Protein AF-A0A058ZUN9-F1 (afdb_monomer)

Nearest PDB structures (foldseek):
  2z6k-assembly1_A  TM=7.959E-01  e=4.548E-05  Homo sapiens
  4gop-assembly2_Y  TM=7.959E-01  e=2.031E-04  Mycosarcoma maydis
  8tc8-assembly2_B  TM=6.205E-01  e=2.646E-01  Homo sapiens
  8tc7-assembly2_C  TM=5.583E-01  e=2.194E-01  Homo sapiens
  8tc8-assembly2_C  TM=5.273E-01  e=2.997E-01  Homo sapiens

Foldseek 3Di:
DQAEPAPPAAQAAPLVQQPWDWDDQVDTWTAFLRHTYWHHDYDFDFPDWDDDPQFWIWTFGHLPNDTAIEIETPNLVPDPVNVVPQQDQTFHDDPNGTHTDHNDDDDDDPPCPSVVSVVSNVCCCVPPRVDDDD

Solvent-accessible surface area (backbone atoms only — not comparable to full-atom values): 7829 Å² total; per-residue (Å²): 132,88,60,65,44,62,89,42,71,42,59,45,51,45,41,61,60,68,65,41,50,62,51,64,82,92,69,59,49,36,25,49,94,79,33,39,46,38,27,51,41,76,76,61,47,77,78,43,79,47,79,44,88,86,43,31,40,41,33,35,31,33,62,90,65,33,79,36,45,36,36,37,62,72,31,48,93,76,35,78,81,29,71,82,46,79,68,54,35,24,58,43,63,58,96,87,40,64,30,39,37,40,58,75,88,79,89,80,80,60,89,59,52,59,64,53,49,51,51,50,24,54,50,42,40,62,69,63,57,64,51,79,88,128

Radius of gyration: 15.19 Å; Cα contacts (8 Å, |Δi|>4): 228; chains: 1; bounding box: 31×36×50 Å

Secondary structure (DSSP, 8-state):
---B-TTSEEE--HHHHHT-EE--TTS--EEETTEEE-EEE---EEEEEEEETTTEEEEEEE-SS-EEEEEEETTTTT-TTTTTS---SEEEEETTEEEEEES-------TTHHHHHHHHHHHHIIIIISPPP-

InterPro domains:
  IPR012340 Nucleic acid-binding, OB-fold [G3DSA:2.40.50.140] (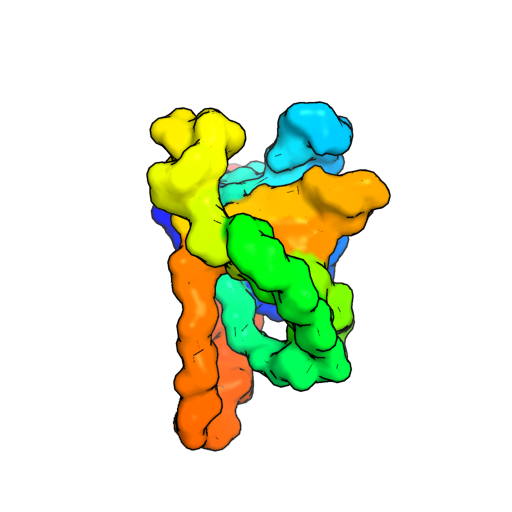4-88)
  IPR012340 Nucleic acid-binding, OB-fold [G3DSA:2.40.50.140] (89-133)
  IPR012340 Nucleic acid-binding, OB-fold [SSF50249] (22-123)
  IPR040260 Replication factor A protein-like [PTHR13989] (4-129)

Structure (mmCIF, N/CA/C/O backbone):
data_AF-A0A058ZUN9-F1
#
_entry.id   AF-A0A058ZUN9-F1
#
loop_
_atom_site.group_PDB
_atom_site.id
_atom_site.type_symbol
_atom_site.label_atom_id
_atom_site.label_alt_id
_atom_site.label_comp_id
_atom_site.label_asym_id
_atom_site.label_entity_id
_atom_site.label_seq_id
_atom_site.pdbx_PDB_ins_code
_atom_site.Cartn_x
_atom_site.Cartn_y
_atom_site.Cartn_z
_atom_site.occupancy
_atom_site.B_iso_or_equiv
_atom_site.auth_seq_id
_atom_site.auth_comp_id
_atom_site.auth_asym_id
_atom_site.auth_atom_id
_atom_site.pdbx_PDB_model_num
ATOM 1 N N . MET A 1 1 ? -4.981 14.206 24.056 1.00 42.75 1 MET A N 1
ATOM 2 C CA . MET A 1 1 ? -4.137 14.540 22.887 1.00 42.75 1 MET A CA 1
ATOM 3 C C . MET A 1 1 ? -4.471 13.554 21.788 1.00 42.75 1 MET A C 1
ATOM 5 O O . MET A 1 1 ? -4.225 12.367 21.978 1.00 42.75 1 MET A O 1
ATOM 9 N N . ASP A 1 2 ? -5.058 14.016 20.686 1.00 55.34 2 ASP A N 1
ATOM 10 C CA . ASP A 1 2 ? -5.325 13.160 19.530 1.00 55.34 2 ASP A CA 1
ATOM 11 C C . ASP A 1 2 ? -3.999 12.662 18.953 1.00 55.34 2 ASP A C 1
ATOM 13 O O . ASP A 1 2 ? -3.166 13.443 18.489 1.00 55.34 2 ASP A O 1
ATOM 17 N N . LYS A 1 3 ? -3.761 11.349 19.031 1.00 63.09 3 LYS A N 1
ATOM 18 C CA . LYS A 1 3 ? -2.602 10.738 18.381 1.00 63.09 3 LYS A CA 1
ATOM 19 C C . LYS A 1 3 ? -2.856 10.709 16.878 1.00 63.09 3 LYS A C 1
ATOM 21 O O . LYS A 1 3 ? -3.706 9.963 16.400 1.00 63.09 3 LYS A O 1
ATOM 26 N N . SER A 1 4 ? -2.086 11.508 16.149 1.00 75.12 4 SER A N 1
ATOM 27 C CA . SER A 1 4 ? -2.019 11.467 14.692 1.00 75.12 4 SER A CA 1
ATOM 28 C C . SER A 1 4 ? -0.759 10.729 14.253 1.00 75.12 4 SER A C 1
ATOM 30 O O . SER A 1 4 ? 0.333 11.022 14.740 1.00 75.12 4 SER A O 1
ATOM 32 N N . LEU A 1 5 ? -0.899 9.797 13.309 1.00 79.81 5 LEU A N 1
ATOM 33 C CA . LEU A 1 5 ? 0.226 9.198 12.584 1.00 79.81 5 LEU A CA 1
ATOM 34 C C . LEU A 1 5 ? 0.309 9.748 11.153 1.00 79.81 5 LEU A C 1
ATOM 36 O O . LEU A 1 5 ? 0.878 9.113 10.272 1.00 79.81 5 LEU A O 1
ATOM 40 N N . SER A 1 6 ? -0.224 10.950 10.916 1.00 74.06 6 SER A N 1
ATOM 41 C CA . SER A 1 6 ? -0.360 11.553 9.584 1.00 74.06 6 SER A CA 1
ATOM 42 C C . SER A 1 6 ? 0.954 11.904 8.869 1.00 74.06 6 SER A C 1
ATOM 44 O O . SER A 1 6 ? 0.940 12.399 7.747 1.00 74.06 6 SER A O 1
ATOM 46 N N . LEU A 1 7 ? 2.098 11.722 9.528 1.00 76.88 7 LEU A N 1
ATOM 47 C CA . LEU A 1 7 ? 3.427 11.954 8.953 1.00 76.88 7 LEU A CA 1
ATOM 48 C C . LEU A 1 7 ? 4.246 10.661 8.831 1.00 76.88 7 LEU A C 1
ATOM 50 O O . LEU A 1 7 ? 5.404 10.707 8.424 1.00 76.88 7 LEU A O 1
ATOM 54 N N . VAL A 1 8 ? 3.665 9.513 9.194 1.00 85.88 8 VAL A N 1
ATOM 55 C CA . VAL A 1 8 ? 4.346 8.216 9.215 1.00 85.88 8 VAL A CA 1
ATOM 56 C C . VAL A 1 8 ? 3.681 7.278 8.217 1.00 85.88 8 VAL A C 1
ATOM 58 O O . VAL A 1 8 ? 2.460 7.163 8.176 1.00 85.88 8 VAL A O 1
ATOM 61 N N 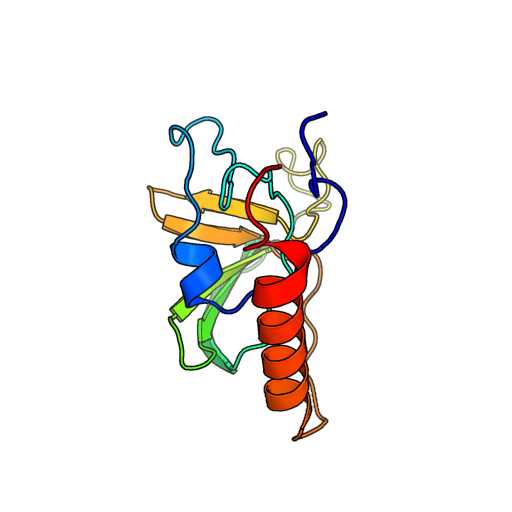. TYR A 1 9 ? 4.498 6.563 7.445 1.00 87.75 9 TYR A N 1
ATOM 62 C CA . TYR A 1 9 ? 4.031 5.462 6.609 1.00 87.75 9 TYR A CA 1
ATOM 63 C C . TYR A 1 9 ? 3.686 4.272 7.501 1.00 87.75 9 TYR A C 1
ATOM 65 O O . TYR A 1 9 ? 4.573 3.596 8.026 1.00 87.75 9 TYR A O 1
ATOM 73 N N . VAL A 1 10 ? 2.394 4.042 7.725 1.00 92.81 10 VAL A N 1
ATOM 74 C CA . VAL A 1 10 ? 1.936 2.927 8.558 1.00 92.81 10 VAL A CA 1
ATOM 75 C C . VAL A 1 10 ? 1.896 1.642 7.740 1.00 92.81 10 VAL A C 1
ATOM 77 O O . VAL A 1 10 ? 1.339 1.615 6.645 1.00 92.81 10 VAL A O 1
ATOM 80 N N . LYS A 1 11 ? 2.493 0.569 8.261 1.00 95.38 11 LYS A N 1
ATOM 81 C CA . LYS A 1 11 ? 2.437 -0.745 7.615 1.00 95.38 11 LYS A CA 1
ATOM 82 C C . LYS A 1 11 ? 1.078 -1.379 7.899 1.00 95.38 11 LYS A C 1
ATOM 84 O O . LYS A 1 11 ? 0.691 -1.500 9.066 1.00 95.38 11 LYS A O 1
ATOM 89 N N . LEU A 1 12 ? 0.353 -1.754 6.852 1.00 94.94 12 LEU A N 1
ATOM 90 C CA . LEU A 1 12 ? -0.978 -2.354 6.950 1.00 94.94 12 LEU A CA 1
ATOM 91 C C . LEU A 1 12 ? -1.091 -3.556 6.023 1.00 94.94 12 LEU A C 1
ATOM 93 O O . LEU A 1 12 ? -0.503 -3.561 4.950 1.00 94.94 12 LEU A O 1
ATOM 97 N N . LEU A 1 13 ? -1.917 -4.521 6.423 1.00 96.69 13 LEU A N 1
ATOM 98 C CA . LEU A 1 13 ? -2.458 -5.519 5.502 1.00 96.69 13 LEU A CA 1
ATOM 99 C C . LEU A 1 13 ? -3.588 -4.899 4.668 1.00 96.69 13 LEU A C 1
ATOM 101 O O . LEU A 1 13 ? -4.269 -3.968 5.123 1.00 96.69 13 LEU A O 1
ATOM 105 N N . ALA A 1 14 ? -3.830 -5.434 3.477 1.00 96.81 14 ALA A N 1
ATOM 106 C CA . ALA A 1 14 ? -4.804 -4.930 2.516 1.00 96.81 14 ALA A CA 1
ATOM 107 C C . ALA A 1 14 ? -6.220 -4.844 3.104 1.00 96.81 14 ALA A C 1
ATOM 109 O O . ALA A 1 14 ? -6.874 -3.804 3.001 1.00 96.81 14 ALA A O 1
ATOM 110 N N . PHE A 1 15 ? -6.673 -5.882 3.812 1.00 96.06 15 PHE A N 1
ATOM 111 C CA . PHE A 1 15 ? -7.962 -5.866 4.508 1.00 96.06 15 PHE A CA 1
ATOM 112 C C . PHE A 1 15 ? -8.064 -4.704 5.505 1.00 96.06 15 PHE A C 1
ATOM 114 O O . PHE A 1 15 ? -9.080 -4.011 5.577 1.00 96.06 15 PHE A O 1
ATOM 121 N N . ASN A 1 16 ? -6.997 -4.453 6.271 1.00 94.56 16 ASN A N 1
ATOM 122 C CA . ASN A 1 16 ? -6.986 -3.381 7.262 1.00 94.56 16 ASN A CA 1
ATOM 123 C C . ASN A 1 16 ? -7.022 -1.992 6.630 1.00 94.56 16 ASN A C 1
ATOM 125 O O . ASN A 1 16 ? -7.618 -1.096 7.219 1.00 94.56 16 ASN A O 1
ATOM 129 N N . LEU A 1 17 ? -6.405 -1.821 5.462 1.00 94.94 17 LEU A N 1
ATOM 130 C CA . LEU A 1 17 ? -6.484 -0.588 4.690 1.00 94.94 17 LEU A CA 1
ATOM 131 C C . LEU A 1 17 ? -7.914 -0.324 4.194 1.00 94.94 17 LEU A C 1
ATOM 133 O O . LEU A 1 17 ? -8.404 0.796 4.309 1.00 94.94 17 LEU A O 1
ATOM 137 N N . LEU A 1 18 ? -8.594 -1.344 3.667 1.00 94.56 18 LEU A N 1
ATOM 138 C CA . LEU A 1 18 ? -9.968 -1.199 3.168 1.00 94.56 18 LEU A CA 1
ATOM 139 C C . LEU A 1 18 ? -10.998 -1.023 4.288 1.00 94.56 18 LEU A C 1
ATOM 141 O O . LEU A 1 18 ? -12.052 -0.436 4.068 1.00 94.56 18 LEU A O 1
ATOM 145 N N . SER A 1 19 ? -10.679 -1.493 5.493 1.00 93.25 19 SER A N 1
ATOM 146 C CA . SER A 1 19 ? -11.541 -1.376 6.674 1.00 93.25 19 SER A CA 1
ATOM 147 C C . SER A 1 19 ? -11.394 -0.041 7.415 1.00 93.25 19 SER A C 1
ATOM 149 O O . SER A 1 19 ? -11.968 0.126 8.491 1.00 93.25 19 SER A O 1
ATOM 151 N N . LEU A 1 20 ? -10.595 0.904 6.903 1.00 92.19 20 LEU A N 1
ATOM 152 C CA . LEU A 1 20 ? -10.432 2.209 7.539 1.00 92.19 20 LEU A CA 1
ATOM 153 C C . LEU A 1 20 ? -11.743 3.000 7.495 1.00 92.19 20 LEU A C 1
ATOM 155 O O . LEU A 1 20 ? -12.360 3.171 6.439 1.00 92.19 20 LEU A O 1
ATOM 159 N N . ALA A 1 21 ? -12.124 3.548 8.647 1.00 88.06 21 ALA A N 1
ATOM 160 C CA . ALA A 1 21 ? -13.212 4.506 8.720 1.00 88.06 21 ALA A CA 1
ATOM 161 C C . ALA A 1 21 ? -12.799 5.759 7.946 1.00 88.06 21 ALA A C 1
ATOM 163 O O . ALA A 1 21 ? -11.705 6.285 8.176 1.00 88.06 21 ALA A O 1
ATOM 164 N N . HIS A 1 22 ? -13.654 6.231 7.041 1.00 86.56 22 HIS A N 1
ATOM 165 C CA . HIS A 1 22 ? -13.348 7.398 6.230 1.00 86.56 22 HIS A CA 1
ATOM 166 C C . HIS A 1 22 ? -14.498 8.393 6.140 1.00 86.56 22 HIS A C 1
ATOM 168 O O . HIS A 1 22 ? -15.672 8.025 6.168 1.00 86.56 22 HIS A O 1
ATOM 174 N N . SER A 1 23 ? -14.133 9.672 6.081 1.00 80.88 23 SER A N 1
ATOM 175 C CA . SER A 1 23 ? -15.064 10.789 5.926 1.00 80.88 23 SER A CA 1
ATOM 176 C C . SER A 1 23 ? -15.566 10.904 4.468 1.00 80.88 23 SER A C 1
ATOM 178 O O . SER A 1 23 ? -15.094 10.167 3.594 1.00 80.88 23 SER A O 1
ATOM 180 N N . PRO A 1 24 ? -16.538 11.794 4.183 1.00 73.31 24 PRO A N 1
ATOM 181 C CA . PRO A 1 24 ? -17.138 11.947 2.859 1.00 73.31 24 PRO A CA 1
ATOM 182 C C . PRO A 1 24 ? -16.118 12.128 1.712 1.00 73.31 24 PRO A C 1
ATOM 184 O O . PRO A 1 24 ? -15.017 12.646 1.922 1.00 73.31 24 PRO A O 1
ATOM 187 N N . PRO A 1 25 ? -16.490 11.737 0.478 1.00 65.00 25 PRO A N 1
ATOM 188 C CA . PRO A 1 25 ? -15.562 11.504 -0.633 1.00 65.00 25 PRO A CA 1
ATOM 189 C C . PRO A 1 25 ? -14.812 12.739 -1.148 1.00 65.00 25 PRO A C 1
ATOM 191 O O . PRO A 1 25 ? -13.791 12.574 -1.813 1.00 65.00 25 PRO A O 1
ATOM 194 N N . ASP A 1 26 ? -15.269 13.954 -0.841 1.00 67.12 26 ASP A N 1
ATOM 195 C CA . ASP A 1 26 ? -14.632 15.186 -1.324 1.00 67.12 26 ASP A CA 1
ATOM 196 C C . ASP A 1 26 ? -13.324 15.505 -0.588 1.00 67.12 26 ASP A C 1
ATOM 198 O O . ASP A 1 26 ? -12.431 16.158 -1.131 1.00 67.12 26 ASP A O 1
ATOM 202 N N . THR A 1 27 ? -13.168 15.054 0.660 1.00 70.12 27 THR A N 1
ATOM 203 C CA . THR A 1 27 ? -11.924 15.219 1.429 1.00 70.12 27 THR A CA 1
ATOM 204 C C . THR A 1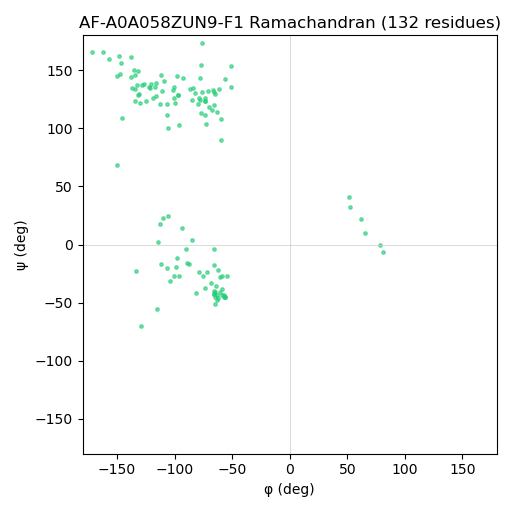 27 ? -11.758 14.053 2.405 1.00 70.12 27 THR A C 1
ATOM 206 O O . THR A 1 27 ? -11.878 14.240 3.620 1.00 70.12 27 THR A O 1
ATOM 209 N N . PRO A 1 28 ? -11.511 12.834 1.889 1.00 80.00 28 PRO A N 1
ATOM 210 C CA . PRO A 1 28 ? -11.524 11.638 2.709 1.00 80.00 28 PRO A CA 1
ATOM 211 C C . PRO A 1 28 ? -10.353 11.683 3.692 1.00 80.00 28 PRO A C 1
ATOM 213 O O . PRO A 1 28 ? -9.180 11.675 3.309 1.00 80.00 28 PRO A O 1
ATOM 216 N N . THR A 1 29 ? -10.682 11.744 4.974 1.00 89.06 29 THR A N 1
ATOM 217 C CA . THR A 1 29 ? -9.771 11.447 6.074 1.00 89.06 29 THR A CA 1
ATOM 218 C C . THR A 1 29 ? -9.934 9.981 6.421 1.00 89.06 29 THR A C 1
ATOM 220 O O . THR A 1 29 ? -11.040 9.459 6.341 1.00 89.06 29 THR A O 1
ATOM 223 N N . PHE A 1 30 ? -8.847 9.306 6.785 1.00 91.81 30 PHE A N 1
ATOM 224 C CA . PHE A 1 30 ? -8.877 7.891 7.137 1.00 91.81 30 PHE A CA 1
ATOM 225 C C . PHE A 1 30 ? -8.490 7.723 8.595 1.00 91.81 30 PHE A C 1
ATOM 227 O O . PHE A 1 30 ? -7.578 8.385 9.093 1.00 91.81 30 PHE A O 1
ATOM 234 N N . SER A 1 31 ? -9.180 6.833 9.293 1.00 90.94 31 SER A N 1
ATOM 235 C CA . SER A 1 31 ? -8.880 6.549 10.684 1.00 90.94 31 SER A CA 1
ATOM 236 C C . SER A 1 31 ? -9.136 5.098 11.051 1.00 90.94 31 SER A C 1
ATOM 238 O O . SER A 1 31 ? -9.928 4.391 10.427 1.00 90.94 31 SER A O 1
ATOM 240 N N . ARG A 1 32 ? -8.444 4.663 12.100 1.00 89.44 32 ARG A N 1
ATOM 241 C CA . ARG A 1 32 ? -8.652 3.376 12.756 1.00 89.44 32 ARG A CA 1
ATOM 242 C C . ARG A 1 32 ? -8.665 3.601 14.252 1.00 89.44 32 ARG A C 1
ATOM 244 O O . ARG A 1 32 ? -7.719 4.186 14.771 1.00 89.44 32 ARG A O 1
ATOM 251 N N . ASP A 1 33 ? -9.741 3.199 14.922 1.00 85.88 33 ASP A N 1
ATOM 252 C CA . ASP A 1 33 ? -9.913 3.392 16.372 1.00 85.88 33 ASP A CA 1
ATOM 253 C C . ASP A 1 33 ? -9.686 4.869 16.797 1.00 85.88 33 ASP A C 1
ATOM 255 O O . ASP A 1 33 ? -9.183 5.213 17.871 1.00 85.88 33 ASP A O 1
ATOM 259 N N . GLY A 1 34 ? -10.049 5.764 15.867 1.00 83.62 34 GLY A N 1
ATOM 260 C CA . GLY A 1 34 ? -9.876 7.213 15.899 1.00 83.62 34 GLY A CA 1
ATOM 261 C C . GLY A 1 34 ? -8.426 7.718 15.951 1.00 83.62 34 GLY A C 1
ATOM 262 O O . GLY A 1 34 ? -8.199 8.850 16.369 1.00 83.62 34 GLY A O 1
ATOM 263 N N . ILE A 1 35 ? -7.451 6.910 15.528 1.00 86.12 35 ILE A N 1
ATOM 264 C CA . ILE A 1 35 ? -6.113 7.359 15.118 1.00 86.12 35 ILE A CA 1
ATOM 265 C C . ILE A 1 35 ? -6.198 7.779 13.651 1.00 86.12 35 ILE A C 1
ATOM 267 O O . ILE A 1 35 ? -6.602 6.979 12.808 1.00 86.12 35 ILE A O 1
ATOM 271 N N . SER A 1 36 ? -5.810 9.017 13.345 1.00 90.12 36 SER A N 1
ATOM 272 C CA . SER A 1 36 ? -5.784 9.524 11.968 1.00 90.12 36 SER A CA 1
ATOM 273 C C . SER A 1 36 ? -4.586 8.969 11.196 1.00 90.12 36 SER A C 1
ATOM 275 O O . SER A 1 36 ? -3.449 9.021 11.683 1.00 90.12 36 SER A O 1
ATOM 277 N N . LEU A 1 37 ? -4.852 8.452 9.995 1.00 90.69 37 LEU A N 1
ATOM 278 C CA . LEU A 1 37 ? -3.892 7.841 9.081 1.00 90.69 37 LEU A CA 1
ATOM 279 C C . LEU A 1 37 ? -3.988 8.518 7.709 1.00 90.69 37 LEU A C 1
ATOM 281 O O . LEU A 1 37 ? -5.078 8.767 7.200 1.00 90.69 37 LEU A O 1
ATOM 285 N N . SER A 1 38 ? -2.848 8.783 7.078 1.00 90.25 38 SER A N 1
ATOM 286 C CA . SER A 1 38 ? -2.809 9.396 5.739 1.00 90.25 38 SER A CA 1
ATOM 287 C C . SER A 1 38 ? -1.853 8.715 4.774 1.00 90.25 38 SER A C 1
ATOM 289 O O . SER A 1 38 ? -2.047 8.816 3.563 1.00 90.25 38 SER A O 1
ATOM 291 N N . HIS A 1 39 ? -0.849 8.007 5.286 1.00 91.69 39 HIS A N 1
ATOM 292 C CA . HIS A 1 39 ? 0.181 7.352 4.490 1.00 91.69 39 HIS A CA 1
ATOM 293 C C . HIS A 1 39 ? 0.294 5.903 4.898 1.00 91.69 39 HIS A C 1
ATOM 295 O O . HIS A 1 39 ? 0.304 5.615 6.089 1.00 91.69 39 HIS A O 1
ATOM 301 N N . ALA A 1 40 ? 0.421 5.011 3.924 1.00 92.75 40 ALA A N 1
ATOM 302 C CA . ALA A 1 40 ? 0.561 3.588 4.182 1.00 92.75 40 ALA A CA 1
ATOM 303 C C . ALA A 1 40 ? 1.717 2.993 3.382 1.00 92.75 40 ALA A C 1
ATOM 305 O O . ALA A 1 40 ? 2.035 3.441 2.279 1.00 92.75 40 ALA A O 1
ATOM 306 N N . GLU A 1 41 ? 2.321 1.965 3.959 1.00 94.25 41 GLU A N 1
ATOM 307 C CA . GLU A 1 41 ? 3.237 1.051 3.292 1.00 94.25 41 GLU A CA 1
ATOM 308 C C . GLU A 1 41 ? 2.554 -0.315 3.194 1.00 94.25 41 GLU A C 1
ATOM 310 O O . GLU A 1 41 ? 2.006 -0.809 4.181 1.00 94.25 41 GLU A O 1
ATOM 315 N N . LEU A 1 42 ? 2.597 -0.911 2.005 1.00 93.75 42 LEU A N 1
ATOM 316 C CA . LEU A 1 42 ? 2.038 -2.227 1.720 1.00 93.75 42 LEU A CA 1
ATOM 317 C C . LEU A 1 42 ? 3.079 -3.045 0.955 1.00 93.75 42 LEU A C 1
ATOM 319 O O . LEU A 1 42 ? 3.713 -2.534 0.029 1.00 93.75 42 LEU A O 1
ATOM 323 N N . LEU A 1 43 ? 3.224 -4.315 1.317 1.00 96.25 43 LEU A N 1
ATOM 324 C CA . LEU A 1 43 ? 3.940 -5.315 0.533 1.00 96.25 43 LEU A CA 1
ATOM 325 C C . LEU A 1 43 ? 2.961 -6.421 0.141 1.00 96.25 43 LEU A C 1
ATOM 327 O O . LEU A 1 43 ? 2.264 -6.950 0.997 1.00 96.25 43 LEU A O 1
ATOM 331 N N . SER A 1 44 ? 2.880 -6.710 -1.154 1.00 94.75 44 SER A N 1
ATOM 332 C CA . SER A 1 44 ? 1.853 -7.577 -1.743 1.00 94.75 44 SER A CA 1
ATOM 333 C C . SER A 1 44 ? 2.274 -8.049 -3.133 1.00 94.75 44 SER A C 1
ATOM 335 O O . SER A 1 44 ? 3.190 -7.488 -3.749 1.00 94.75 44 SER A O 1
ATOM 337 N N . VAL A 1 45 ? 1.580 -9.064 -3.640 1.00 97.06 45 VAL A N 1
ATOM 338 C CA . VAL A 1 45 ? 1.738 -9.574 -5.001 1.00 97.06 45 VAL A CA 1
ATOM 339 C C . VAL A 1 45 ? 0.901 -8.735 -5.963 1.00 97.06 45 VAL A C 1
ATOM 341 O O . VAL A 1 45 ? -0.265 -8.441 -5.710 1.00 97.06 45 VAL A O 1
ATOM 344 N N . VAL A 1 46 ? 1.480 -8.355 -7.102 1.00 97.31 46 VAL A N 1
ATOM 345 C CA . VAL A 1 46 ? 0.733 -7.702 -8.186 1.00 97.31 46 VAL A CA 1
ATOM 346 C C . VAL A 1 46 ? -0.066 -8.764 -8.939 1.00 97.31 46 VAL A C 1
ATOM 348 O O . VAL A 1 46 ? 0.518 -9.601 -9.624 1.00 97.31 46 VAL A O 1
ATOM 351 N N . VAL A 1 47 ? -1.393 -8.707 -8.844 1.00 98.06 47 VAL A N 1
ATOM 352 C CA . VAL A 1 47 ? -2.308 -9.651 -9.516 1.00 98.06 47 VAL A CA 1
ATOM 353 C C . VAL A 1 47 ? -2.894 -9.091 -10.812 1.00 98.06 47 VAL A C 1
ATOM 355 O O . VAL A 1 47 ? -3.349 -9.836 -11.673 1.00 98.06 47 VAL A O 1
ATOM 358 N N . TYR A 1 48 ? -2.854 -7.770 -10.983 1.00 97.88 48 TYR A N 1
ATOM 359 C CA . TYR A 1 48 ? -3.245 -7.090 -12.214 1.00 97.88 48 TYR A CA 1
ATOM 360 C C . TYR A 1 48 ? -2.403 -5.833 -12.401 1.00 97.88 48 TYR A C 1
ATOM 362 O O . TYR A 1 48 ? -2.067 -5.159 -11.425 1.00 97.88 48 TYR A O 1
ATOM 370 N N . HIS A 1 49 ? -2.107 -5.483 -13.652 1.00 96.62 49 HIS A N 1
ATOM 371 C CA . HIS A 1 49 ? -1.507 -4.199 -13.982 1.00 96.62 49 HIS A CA 1
ATOM 372 C C . HIS A 1 49 ? -2.147 -3.586 -15.230 1.00 96.62 49 HIS A C 1
ATOM 374 O O . HIS A 1 49 ? -2.484 -4.274 -16.188 1.00 96.62 49 HIS A O 1
ATOM 380 N N . GLU A 1 50 ? -2.271 -2.266 -15.219 1.00 97.62 50 GLU A N 1
ATOM 381 C CA . GLU A 1 50 ? -2.703 -1.441 -16.337 1.00 97.62 50 GLU A CA 1
ATOM 382 C C . GLU A 1 50 ? -1.708 -0.296 -16.495 1.00 97.62 50 GLU A C 1
ATOM 384 O O . GLU A 1 50 ? -1.397 0.423 -15.539 1.00 97.62 50 GLU A O 1
ATOM 389 N N . HIS A 1 51 ? -1.227 -0.101 -17.717 1.00 97.12 51 HIS A N 1
ATOM 390 C CA . HIS A 1 51 ? -0.390 1.035 -18.058 1.00 97.12 51 HIS A CA 1
ATOM 391 C C . HIS A 1 51 ? -1.184 2.029 -18.891 1.00 97.12 51 HIS A C 1
ATOM 393 O O . HIS A 1 51 ? -1.647 1.711 -19.984 1.00 97.12 51 HIS A O 1
ATOM 399 N N . LYS A 1 52 ? -1.293 3.259 -18.384 1.00 95.75 52 LYS A N 1
ATOM 400 C CA . LYS A 1 52 ? -1.800 4.403 -19.132 1.00 95.75 52 LYS A CA 1
ATOM 401 C C . LYS A 1 52 ? -0.627 5.313 -19.508 1.00 95.75 52 LYS A C 1
ATOM 403 O O . LYS A 1 52 ? -0.185 6.093 -18.652 1.00 95.75 52 LYS A O 1
ATOM 408 N N . PRO A 1 53 ? -0.131 5.238 -20.759 1.00 94.38 53 PRO A N 1
ATOM 409 C CA . PRO A 1 53 ? 1.055 5.966 -21.194 1.00 94.38 53 PRO A CA 1
ATOM 410 C C . PRO A 1 53 ? 0.996 7.455 -20.857 1.00 94.38 53 PRO A C 1
ATOM 412 O O . PRO A 1 53 ? -0.040 8.105 -21.013 1.00 94.38 53 PRO A O 1
ATOM 415 N N . GLY A 1 54 ? 2.108 7.983 -20.341 1.00 89.12 54 GLY A N 1
ATOM 416 C CA . GLY A 1 54 ? 2.241 9.395 -19.972 1.00 89.12 54 GLY A CA 1
ATOM 417 C C . GLY A 1 54 ? 1.343 9.852 -18.815 1.00 89.12 54 GLY A C 1
ATOM 418 O O . GLY A 1 54 ? 1.239 11.053 -18.574 1.00 89.12 54 GLY A O 1
ATOM 419 N N . ARG A 1 55 ? 0.668 8.935 -18.104 1.00 91.00 55 ARG A N 1
ATOM 420 C CA . ARG A 1 55 ? -0.226 9.271 -16.985 1.00 91.00 55 ARG A CA 1
ATOM 421 C C . ARG A 1 55 ? 0.075 8.459 -15.734 1.00 91.00 55 ARG A C 1
ATOM 423 O O . ARG A 1 55 ? 0.560 9.031 -14.762 1.00 91.00 55 ARG A O 1
ATOM 430 N N . PHE A 1 56 ? -0.213 7.160 -15.731 1.00 93.75 56 PHE A N 1
ATOM 431 C CA . PHE A 1 56 ? -0.065 6.331 -14.533 1.00 93.75 56 PHE A CA 1
ATOM 432 C C . PHE A 1 56 ? 0.106 4.842 -14.847 1.00 93.75 56 PHE A C 1
ATOM 434 O O . PHE A 1 56 ? -0.308 4.358 -15.901 1.00 93.75 56 PHE A O 1
ATOM 441 N N . LEU A 1 57 ? 0.663 4.120 -13.878 1.00 95.81 57 LEU A N 1
ATOM 442 C CA . LEU A 1 57 ? 0.510 2.677 -13.724 1.00 95.81 57 LEU A CA 1
ATOM 443 C C . LEU A 1 57 ? -0.537 2.420 -12.643 1.00 95.81 57 LEU A C 1
ATOM 445 O O . LEU A 1 57 ? -0.521 3.065 -11.594 1.00 95.81 57 LEU A O 1
ATOM 449 N N . LYS A 1 58 ? -1.447 1.489 -12.903 1.00 96.25 58 LYS A N 1
ATOM 450 C CA . LYS A 1 58 ? -2.413 0.995 -11.927 1.00 96.25 58 LYS A CA 1
ATOM 451 C C . LYS A 1 58 ? -2.138 -0.476 -11.693 1.00 96.25 58 LYS A C 1
ATOM 453 O O . LYS A 1 58 ? -2.113 -1.256 -12.636 1.00 96.25 58 LYS A O 1
ATOM 458 N N . PHE A 1 59 ? -1.986 -0.845 -10.437 1.00 97.38 59 PHE A N 1
ATOM 459 C CA . PHE A 1 59 ? -1.859 -2.220 -9.996 1.00 97.38 59 PHE A CA 1
ATOM 460 C C . PHE A 1 59 ? -3.102 -2.599 -9.199 1.00 97.38 59 PHE A C 1
ATOM 462 O O . PHE A 1 59 ? -3.656 -1.761 -8.485 1.00 97.38 59 PHE A O 1
ATOM 469 N N . ALA A 1 60 ? -3.530 -3.849 -9.306 1.00 97.38 60 ALA A N 1
ATOM 470 C CA . ALA A 1 60 ? -4.277 -4.481 -8.232 1.00 97.38 60 ALA A CA 1
ATOM 471 C C . ALA A 1 60 ? -3.284 -5.362 -7.480 1.00 97.38 60 ALA A C 1
ATOM 473 O O . ALA A 1 60 ? -2.563 -6.149 -8.104 1.00 97.38 60 ALA A O 1
ATOM 474 N N . VAL A 1 61 ? -3.190 -5.161 -6.172 1.00 96.94 61 VAL A N 1
ATOM 475 C CA . VAL A 1 61 ? -2.224 -5.853 -5.326 1.00 96.94 61 VAL A CA 1
ATOM 476 C C . VAL A 1 61 ? -2.939 -6.641 -4.240 1.00 96.94 61 VAL A C 1
ATOM 478 O O . VAL A 1 61 ? -3.918 -6.152 -3.680 1.00 96.94 61 VAL A O 1
ATOM 481 N N . ASP A 1 62 ? -2.480 -7.858 -3.983 1.00 97.56 62 ASP A N 1
ATOM 482 C CA . ASP A 1 62 ? -3.113 -8.819 -3.080 1.00 97.56 62 ASP A CA 1
ATOM 483 C C . ASP A 1 62 ? -2.060 -9.398 -2.125 1.00 97.56 62 ASP A C 1
ATOM 485 O O . ASP A 1 62 ? -0.983 -9.812 -2.557 1.00 97.56 62 ASP A O 1
ATOM 489 N N . ASP A 1 63 ? -2.348 -9.362 -0.826 1.00 96.31 63 ASP A N 1
ATOM 490 C CA . ASP A 1 63 ? -1.523 -9.942 0.243 1.00 96.31 63 ASP A CA 1
ATOM 491 C C . ASP A 1 63 ? -2.213 -11.136 0.930 1.00 96.31 63 ASP A C 1
ATOM 493 O O . ASP A 1 63 ? -1.892 -11.487 2.062 1.00 96.31 63 ASP A O 1
ATOM 497 N N . GLY A 1 64 ? -3.224 -11.722 0.290 1.00 97.12 64 GLY A N 1
ATOM 498 C CA . GLY A 1 64 ? -4.041 -12.806 0.825 1.00 97.12 64 GLY A CA 1
ATOM 499 C C . GLY A 1 64 ? -5.147 -12.356 1.783 1.00 97.12 64 GLY A C 1
ATOM 500 O O . GLY A 1 64 ? -5.965 -13.185 2.180 1.00 97.12 64 GLY A O 1
ATOM 501 N N . THR A 1 65 ? -5.214 -11.071 2.158 1.00 96.94 65 THR A N 1
ATOM 502 C CA . THR A 1 65 ? -6.281 -10.546 3.029 1.00 96.94 65 THR A CA 1
ATOM 503 C C . THR A 1 65 ? -7.338 -9.744 2.275 1.00 96.94 65 THR A C 1
ATOM 505 O O . THR A 1 65 ? -8.498 -9.734 2.684 1.00 96.94 65 THR A O 1
ATOM 508 N N . SER A 1 66 ? -6.952 -9.067 1.191 1.00 96.25 66 SER A N 1
ATOM 509 C CA . SER A 1 66 ? -7.844 -8.421 0.223 1.00 96.25 66 SER A CA 1
ATOM 510 C C . SER A 1 66 ? -7.047 -7.916 -0.987 1.00 96.25 66 SER A C 1
ATOM 512 O O . SER A 1 66 ? -5.835 -7.733 -0.907 1.00 96.25 66 SER A O 1
ATOM 514 N N . CYS A 1 67 ? -7.738 -7.573 -2.078 1.00 96.69 67 CYS A N 1
ATOM 515 C CA . CYS A 1 67 ? -7.138 -6.918 -3.238 1.00 96.69 67 CYS A CA 1
ATOM 516 C C . CYS A 1 67 ? -7.342 -5.390 -3.194 1.00 96.69 67 CYS A C 1
ATOM 518 O O . CYS A 1 67 ? -8.465 -4.911 -3.018 1.00 96.69 67 CYS A O 1
ATOM 520 N N . VAL A 1 68 ? -6.267 -4.613 -3.350 1.00 96.38 68 VAL A N 1
ATOM 521 C CA . VAL A 1 68 ? -6.256 -3.143 -3.239 1.00 96.38 68 VAL A CA 1
ATOM 522 C C . VAL A 1 68 ? -5.747 -2.503 -4.535 1.00 96.38 68 VAL A C 1
ATOM 524 O O . VAL A 1 68 ? -4.710 -2.913 -5.061 1.00 96.38 68 VAL A O 1
ATOM 527 N N . PRO A 1 69 ? -6.401 -1.445 -5.047 1.00 96.88 69 PRO A N 1
ATOM 528 C CA . PRO A 1 69 ? -5.842 -0.647 -6.131 1.00 96.88 69 PRO A CA 1
ATOM 529 C C . PRO A 1 69 ? -4.646 0.198 -5.659 1.00 96.88 69 PRO A C 1
ATOM 531 O O . PRO A 1 69 ? -4.729 0.924 -4.666 1.00 96.88 69 PRO A O 1
ATOM 534 N N . CYS A 1 70 ? -3.550 0.165 -6.414 1.00 96.00 70 CYS A N 1
ATOM 535 C CA . CYS A 1 70 ? -2.360 0.984 -6.194 1.00 96.00 70 CYS A CA 1
ATOM 536 C C . CYS A 1 70 ? -2.019 1.772 -7.466 1.00 96.00 70 CYS A C 1
ATOM 538 O O . CYS A 1 70 ? -1.843 1.190 -8.535 1.00 96.00 70 CYS A O 1
ATOM 540 N N . ILE A 1 71 ? -1.946 3.099 -7.368 1.00 94.94 71 ILE A N 1
ATOM 541 C CA . ILE A 1 71 ? -1.737 4.012 -8.496 1.00 94.94 71 ILE A CA 1
ATOM 542 C C . ILE A 1 71 ? -0.375 4.689 -8.367 1.00 94.94 71 ILE A C 1
ATOM 544 O O . ILE A 1 71 ? -0.136 5.419 -7.407 1.00 94.94 71 ILE A O 1
ATOM 548 N N . LEU A 1 72 ? 0.492 4.508 -9.360 1.00 93.44 72 LEU A N 1
ATOM 549 C CA . LEU A 1 72 ? 1.758 5.226 -9.494 1.00 93.44 72 LEU A CA 1
ATOM 550 C C . LEU A 1 72 ? 1.650 6.248 -10.631 1.00 93.44 72 LEU A C 1
ATOM 552 O O . LEU A 1 72 ? 1.562 5.882 -11.803 1.00 93.44 72 LEU A O 1
ATOM 556 N N . TRP A 1 73 ? 1.670 7.537 -10.294 1.00 92.06 73 TRP A N 1
ATOM 557 C CA . TRP A 1 73 ? 1.596 8.616 -11.282 1.00 92.06 73 TRP A CA 1
ATOM 558 C C . TRP A 1 73 ? 2.950 8.867 -11.945 1.00 92.06 73 TRP A C 1
ATOM 560 O O . TRP A 1 73 ? 3.926 9.239 -11.293 1.00 92.06 73 TRP A O 1
ATOM 570 N N . LEU A 1 74 ? 2.989 8.727 -13.268 1.00 91.00 74 LEU A N 1
ATOM 571 C CA . LEU A 1 74 ? 4.196 8.897 -14.080 1.00 91.00 74 LEU A CA 1
ATOM 572 C C . LEU A 1 74 ? 4.414 10.352 -14.514 1.00 91.00 74 LEU A C 1
ATOM 574 O O . LEU A 1 74 ? 5.511 10.724 -14.911 1.00 91.00 74 LEU A O 1
ATOM 578 N N . ASN A 1 75 ? 3.378 11.185 -14.421 1.00 89.25 75 ASN A N 1
ATOM 579 C CA . ASN A 1 75 ? 3.394 12.588 -14.837 1.00 89.25 75 ASN A CA 1
ATOM 580 C C . ASN A 1 75 ? 3.341 13.570 -13.657 1.00 89.25 75 ASN A C 1
ATOM 582 O O . ASN A 1 75 ? 2.918 14.714 -13.814 1.00 89.25 75 ASN A O 1
ATOM 586 N N . HIS A 1 76 ? 3.747 13.143 -12.462 1.00 81.31 76 HIS A N 1
ATOM 587 C CA . HIS A 1 76 ? 3.684 13.981 -11.263 1.00 81.31 76 HIS A CA 1
ATOM 588 C C . HIS A 1 76 ? 4.527 15.264 -11.375 1.00 81.31 76 HIS A C 1
ATOM 590 O O . HIS A 1 76 ? 4.171 16.272 -10.776 1.00 81.31 76 HIS A O 1
ATOM 596 N N . ALA A 1 77 ? 5.606 15.252 -12.167 1.00 79.19 77 ALA A N 1
ATOM 597 C CA . ALA A 1 77 ? 6.449 16.426 -12.400 1.00 79.19 77 ALA A CA 1
ATOM 598 C C . ALA A 1 77 ? 5.857 17.430 -13.408 1.00 79.19 77 ALA A C 1
ATOM 600 O O . ALA A 1 77 ? 6.209 18.604 -13.377 1.00 79.19 77 ALA A O 1
ATOM 601 N N . THR A 1 78 ? 4.974 16.985 -14.304 1.00 83.50 78 THR A N 1
ATOM 602 C CA . THR A 1 78 ? 4.451 17.803 -15.415 1.00 83.50 78 THR A CA 1
ATOM 603 C C . THR A 1 78 ? 2.972 18.151 -15.266 1.00 83.50 78 THR A C 1
ATOM 605 O O . THR A 1 78 ? 2.478 19.068 -15.916 1.00 83.50 78 THR A O 1
ATOM 608 N N . SER A 1 79 ? 2.244 17.439 -14.408 1.00 82.38 79 SER A N 1
ATOM 609 C CA . SER A 1 79 ? 0.821 17.657 -14.173 1.00 82.38 79 SER A CA 1
ATOM 610 C C . SER A 1 79 ? 0.577 18.864 -13.254 1.00 82.38 79 SER A C 1
ATOM 612 O O . SER A 1 79 ? 1.035 18.853 -12.107 1.00 82.38 79 SER A O 1
A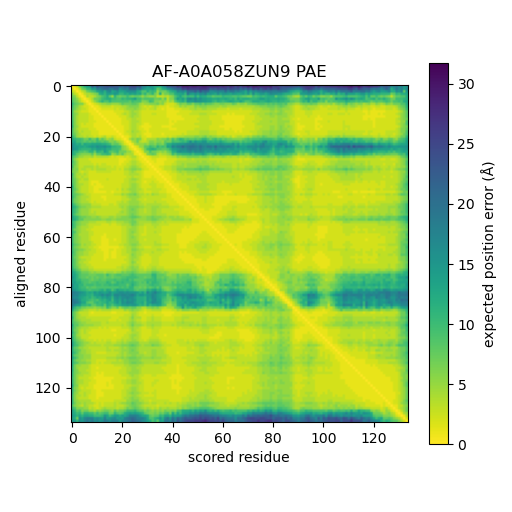TOM 614 N N . PRO A 1 80 ? -0.243 19.852 -13.664 1.00 79.69 80 PRO A N 1
ATOM 615 C CA . PRO A 1 80 ? -0.640 20.975 -12.809 1.00 79.69 80 PRO A CA 1
ATOM 616 C C . PRO A 1 80 ? -1.354 20.538 -11.523 1.00 79.69 80 PRO A C 1
ATOM 618 O O . PRO A 1 80 ? -1.285 21.226 -10.506 1.00 79.69 80 PRO A O 1
ATOM 621 N N . TYR A 1 81 ? -2.022 19.379 -11.560 1.00 77.06 81 TYR A N 1
ATOM 622 C CA . TYR A 1 81 ? -2.681 18.782 -10.399 1.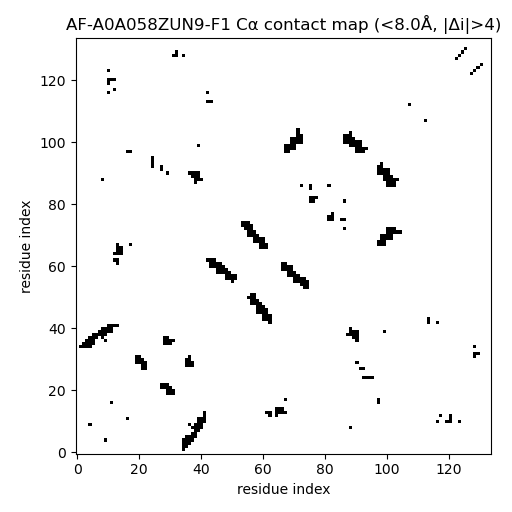00 77.06 81 TYR A CA 1
ATOM 623 C C . TYR A 1 81 ? -1.669 18.385 -9.312 1.00 77.06 81 TYR A C 1
ATOM 625 O O . TYR A 1 81 ? -1.892 18.639 -8.131 1.00 77.06 81 TYR A O 1
ATOM 633 N N . PHE A 1 82 ? -0.523 17.823 -9.712 1.00 73.88 82 PHE A N 1
ATOM 634 C CA . PHE A 1 82 ? 0.542 17.400 -8.795 1.00 73.88 82 PHE A CA 1
ATOM 635 C C . PHE A 1 82 ? 1.560 18.505 -8.495 1.00 73.88 82 PHE A C 1
ATOM 637 O O . PHE A 1 82 ? 2.258 18.428 -7.487 1.00 73.88 82 PHE A O 1
ATOM 644 N N . ALA A 1 83 ? 1.599 19.582 -9.285 1.00 66.25 83 ALA A N 1
ATOM 645 C CA . ALA A 1 83 ? 2.482 20.727 -9.050 1.00 66.25 83 ALA A CA 1
ATOM 646 C C . ALA A 1 83 ? 2.329 21.337 -7.640 1.00 66.25 83 ALA A C 1
ATOM 648 O O . ALA A 1 83 ? 3.279 21.900 -7.101 1.00 66.25 83 ALA A O 1
ATOM 649 N N . ARG A 1 84 ? 1.147 21.197 -7.019 1.00 65.00 84 ARG A N 1
ATOM 650 C CA . ARG A 1 84 ? 0.862 21.685 -5.657 1.00 65.00 84 ARG A CA 1
ATOM 651 C C . ARG A 1 84 ? 0.970 20.611 -4.571 1.00 65.00 84 ARG A C 1
ATOM 653 O O . ARG A 1 84 ? 0.937 20.951 -3.393 1.00 65.00 84 ARG A O 1
ATOM 660 N N . GLN A 1 85 ? 1.075 19.332 -4.934 1.00 64.62 85 GLN A N 1
ATOM 661 C CA . GLN A 1 85 ? 1.123 18.211 -3.993 1.00 64.62 85 GLN A CA 1
ATOM 662 C C . GLN A 1 85 ? 2.026 17.105 -4.541 1.00 64.62 85 GLN A C 1
ATOM 664 O O . GLN A 1 85 ? 1.654 16.387 -5.471 1.00 64.62 85 GLN A O 1
ATOM 669 N N . ARG A 1 86 ? 3.205 16.924 -3.932 1.00 64.75 86 ARG A N 1
ATOM 670 C CA . ARG A 1 86 ? 4.044 15.760 -4.243 1.00 64.75 86 ARG A CA 1
ATOM 671 C C . ARG A 1 86 ? 3.272 14.484 -3.885 1.00 64.75 86 ARG A C 1
ATOM 673 O O . ARG A 1 86 ? 2.723 14.429 -2.780 1.00 64.75 86 ARG A O 1
ATOM 680 N N . PRO A 1 87 ? 3.249 13.454 -4.752 1.00 64.81 87 PRO A N 1
ATOM 681 C CA . PRO A 1 87 ? 2.755 12.145 -4.363 1.00 64.81 87 PRO A CA 1
ATOM 682 C C . PRO A 1 87 ? 3.621 11.651 -3.203 1.00 64.81 87 PRO A C 1
ATOM 684 O O . PRO A 1 87 ? 4.801 11.356 -3.362 1.00 64.81 87 PRO A O 1
ATOM 687 N N . GLN A 1 88 ? 3.051 11.642 -2.011 1.00 69.75 88 GLN A N 1
ATOM 688 C CA . GLN A 1 88 ? 3.532 10.859 -0.880 1.00 69.75 88 GLN A CA 1
ATOM 689 C C . GLN A 1 88 ? 2.662 9.601 -0.889 1.00 69.75 88 GLN A C 1
ATOM 691 O O . GLN A 1 88 ? 1.513 9.727 -1.304 1.00 69.75 88 GLN A O 1
ATOM 696 N N . ALA A 1 89 ? 3.168 8.416 -0.528 1.00 80.44 89 ALA A N 1
ATOM 697 C CA . ALA A 1 89 ? 2.370 7.183 -0.610 1.00 80.44 89 ALA A CA 1
ATOM 698 C C . ALA A 1 89 ? 1.112 7.291 0.278 1.00 80.44 89 ALA A C 1
ATOM 700 O O . ALA A 1 89 ? 1.159 7.030 1.478 1.00 80.44 89 ALA A O 1
ATOM 701 N N . ARG A 1 90 ? 0.015 7.786 -0.300 1.00 89.88 90 ARG A N 1
ATOM 702 C CA . ARG A 1 90 ? -1.146 8.324 0.411 1.00 89.88 90 ARG A CA 1
ATOM 703 C C . ARG A 1 90 ? -2.314 7.380 0.261 1.00 89.88 90 ARG A C 1
ATOM 705 O O . ARG A 1 90 ? -2.579 6.865 -0.828 1.00 89.88 90 ARG A O 1
ATOM 712 N N . ILE A 1 91 ? -3.045 7.234 1.352 1.00 93.00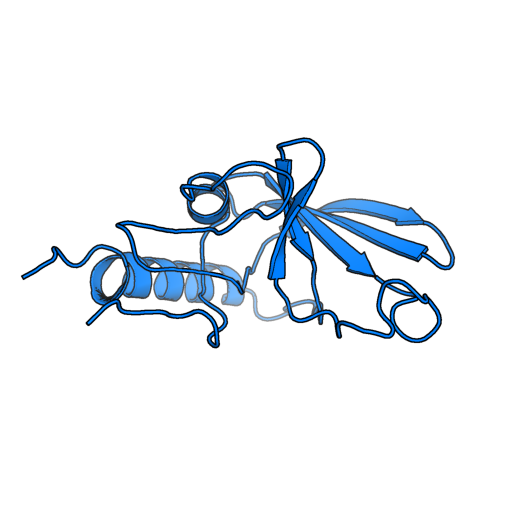 91 ILE A N 1
ATOM 713 C CA . ILE A 1 91 ? -4.359 6.613 1.351 1.00 93.00 91 ILE A CA 1
ATOM 714 C C . ILE A 1 91 ? -5.315 7.619 0.708 1.00 93.00 91 ILE A C 1
ATOM 716 O O . ILE A 1 91 ? -5.349 8.795 1.077 1.00 93.00 91 ILE A O 1
ATOM 720 N N . THR A 1 92 ? -6.036 7.180 -0.315 1.00 91.50 92 THR A N 1
ATOM 721 C CA . THR A 1 92 ? -6.969 8.012 -1.082 1.00 91.50 92 THR A CA 1
ATOM 722 C C . THR A 1 92 ? -8.242 7.225 -1.359 1.00 91.50 92 THR A C 1
ATOM 724 O O . THR A 1 92 ? -8.243 6.001 -1.265 1.00 91.50 92 THR A O 1
ATOM 727 N N . SER A 1 93 ? -9.328 7.914 -1.702 1.00 90.19 93 SER A N 1
ATOM 728 C CA . SER A 1 93 ? -10.544 7.278 -2.209 1.00 90.19 93 SER A CA 1
ATOM 729 C C . SER A 1 93 ? -10.847 7.836 -3.591 1.00 90.19 93 SER A C 1
ATOM 731 O O . SER A 1 93 ? -10.755 9.044 -3.811 1.00 90.19 93 SER A O 1
ATOM 733 N N . TYR A 1 94 ? -11.172 6.962 -4.537 1.00 87.12 94 TYR A N 1
ATOM 734 C CA . TYR A 1 94 ? -11.622 7.352 -5.865 1.00 87.12 94 TYR A CA 1
ATOM 735 C C . TYR A 1 94 ? -12.905 6.603 -6.197 1.00 87.12 94 TYR A C 1
ATOM 737 O O . TYR A 1 94 ? -12.933 5.374 -6.181 1.00 87.12 94 TYR A O 1
ATOM 745 N N . ARG A 1 95 ? -13.978 7.351 -6.489 1.00 87.75 95 ARG A N 1
ATOM 746 C CA . ARG A 1 95 ? -15.324 6.796 -6.730 1.00 87.75 95 ARG A CA 1
ATOM 747 C C . ARG A 1 95 ? -15.787 5.852 -5.607 1.00 87.75 95 ARG A C 1
ATOM 749 O O . ARG A 1 95 ? -16.351 4.799 -5.875 1.00 87.75 95 ARG A O 1
ATOM 756 N N . GLY A 1 96 ? -15.505 6.223 -4.357 1.00 85.69 96 GLY A N 1
ATOM 757 C CA . GLY A 1 96 ? -15.866 5.437 -3.172 1.00 85.69 96 GLY A CA 1
ATOM 758 C C . GLY A 1 96 ? -14.956 4.237 -2.890 1.00 85.69 96 GLY A C 1
ATOM 759 O O . GLY A 1 96 ? -15.164 3.551 -1.896 1.00 85.69 96 GLY A O 1
ATOM 760 N N . VAL A 1 97 ? -13.938 3.985 -3.718 1.00 89.50 97 VAL A N 1
ATOM 761 C CA . VAL A 1 97 ? -13.000 2.875 -3.526 1.00 89.50 97 VAL A CA 1
ATOM 762 C C . VAL A 1 97 ? -11.714 3.387 -2.891 1.00 89.50 97 VAL A C 1
ATOM 764 O O . VAL A 1 97 ? -11.032 4.245 -3.459 1.00 89.50 97 VAL A O 1
ATOM 767 N N . VAL A 1 98 ? -11.371 2.840 -1.723 1.00 93.19 98 VAL A N 1
ATOM 768 C CA . VAL A 1 98 ? -10.092 3.100 -1.050 1.00 93.19 98 VAL A CA 1
ATOM 769 C C . VAL A 1 98 ? -8.948 2.517 -1.878 1.00 93.19 98 VAL A C 1
ATOM 771 O O . VAL A 1 98 ? -9.005 1.378 -2.336 1.00 93.19 98 VAL A O 1
ATOM 774 N N . GLN A 1 99 ? -7.900 3.309 -2.075 1.00 94.50 99 GLN A N 1
ATOM 775 C CA . GLN A 1 99 ? -6.738 2.961 -2.883 1.00 94.50 99 GLN A CA 1
ATOM 776 C C . GLN A 1 99 ? -5.467 3.621 -2.333 1.00 94.50 99 GLN A C 1
ATOM 778 O O . GLN A 1 99 ? -5.521 4.629 -1.618 1.00 94.50 99 GLN A O 1
ATOM 783 N N . ILE A 1 100 ? -4.308 3.105 -2.738 1.00 94.00 100 ILE A N 1
ATOM 784 C CA . ILE A 1 100 ? -3.010 3.736 -2.480 1.00 94.00 100 ILE A CA 1
ATOM 785 C C . ILE A 1 100 ? -2.585 4.548 -3.698 1.00 94.00 100 ILE A C 1
ATOM 787 O O . ILE A 1 100 ? -2.541 4.039 -4.813 1.00 94.00 100 ILE A O 1
ATOM 791 N N . THR A 1 101 ? -2.221 5.809 -3.486 1.00 93.06 101 THR A N 1
ATOM 792 C CA . THR A 1 101 ? -1.464 6.588 -4.470 1.00 93.06 101 THR A CA 1
ATOM 793 C C . THR A 1 101 ? 0.009 6.512 -4.093 1.00 93.06 101 THR A C 1
ATOM 795 O O . THR A 1 101 ? 0.417 7.168 -3.141 1.00 93.06 101 THR A O 1
ATOM 798 N N . ALA A 1 102 ? 0.795 5.698 -4.795 1.00 92.00 102 ALA A N 1
ATOM 799 C CA . ALA A 1 102 ? 2.189 5.414 -4.472 1.00 92.00 102 ALA A CA 1
ATOM 800 C C . ALA A 1 102 ? 3.137 6.544 -4.899 1.00 92.00 102 ALA A C 1
ATOM 802 O O . ALA A 1 102 ? 2.985 7.148 -5.963 1.00 92.00 102 ALA A O 1
ATOM 803 N N . SER A 1 103 ? 4.160 6.782 -4.077 1.00 88.19 103 SER A N 1
ATOM 804 C CA . SER A 1 103 ? 5.308 7.633 -4.412 1.00 88.19 103 SER A CA 1
ATOM 805 C C . SER A 1 103 ? 6.505 6.834 -4.935 1.00 88.19 103 SER A C 1
ATOM 807 O O . SER A 1 103 ? 7.314 7.358 -5.694 1.00 88.19 103 SER A O 1
ATOM 809 N N . SER A 1 104 ? 6.622 5.570 -4.525 1.00 85.31 104 SER A N 1
ATOM 810 C CA . SER A 1 104 ? 7.684 4.644 -4.910 1.00 85.31 104 SER A CA 1
ATOM 811 C C . SER A 1 104 ? 7.142 3.218 -4.900 1.00 85.31 104 SER A C 1
ATOM 813 O O . SER A 1 104 ? 6.300 2.879 -4.068 1.00 85.31 104 SER A O 1
ATOM 815 N N . VAL A 1 105 ? 7.621 2.392 -5.829 1.00 90.62 105 VAL A N 1
ATOM 816 C CA . VAL A 1 105 ? 7.302 0.964 -5.931 1.00 90.62 105 VAL A CA 1
ATOM 817 C C . VAL A 1 105 ? 8.612 0.222 -6.166 1.00 90.62 105 VAL A C 1
ATOM 819 O O . VAL A 1 105 ? 9.419 0.635 -6.997 1.00 90.62 105 VAL A O 1
ATOM 822 N N . ALA A 1 106 ? 8.831 -0.867 -5.434 1.00 93.00 106 ALA A N 1
ATOM 823 C CA . ALA A 1 106 ? 10.033 -1.679 -5.555 1.00 93.00 106 ALA A CA 1
ATOM 824 C C . ALA A 1 106 ? 9.681 -3.165 -5.530 1.00 93.00 106 ALA A C 1
ATOM 826 O O . ALA A 1 106 ? 8.929 -3.617 -4.668 1.00 93.00 106 ALA A O 1
ATOM 827 N N . VA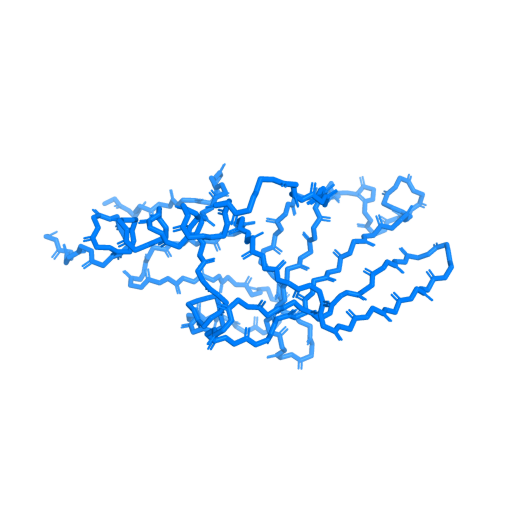L A 1 107 ? 10.277 -3.930 -6.443 1.00 95.06 107 VAL A N 1
ATOM 828 C CA . VAL A 1 107 ? 10.183 -5.393 -6.435 1.00 95.06 107 VAL A CA 1
ATOM 829 C C . VAL A 1 107 ? 11.053 -5.931 -5.304 1.00 95.06 107 VAL A C 1
ATOM 831 O O . VAL A 1 107 ? 12.256 -5.659 -5.251 1.00 95.06 107 VAL A O 1
ATOM 834 N N . LYS A 1 108 ? 10.458 -6.704 -4.394 1.00 95.94 108 LYS A N 1
ATOM 835 C CA . LYS A 1 108 ? 11.201 -7.425 -3.357 1.00 95.94 108 LYS A CA 1
ATOM 836 C C . LYS A 1 108 ? 11.655 -8.779 -3.893 1.00 95.94 108 LYS A C 1
ATOM 838 O O . LYS A 1 108 ? 10.891 -9.478 -4.543 1.00 95.94 108 LYS A O 1
ATOM 843 N N . ARG A 1 109 ? 12.925 -9.107 -3.641 1.00 95.62 109 ARG A N 1
ATOM 844 C CA . ARG A 1 109 ? 13.564 -10.361 -4.078 1.00 95.62 109 ARG A CA 1
ATOM 845 C C . ARG A 1 109 ? 13.784 -11.358 -2.945 1.00 95.62 109 ARG A C 1
ATOM 847 O O . ARG A 1 109 ? 13.994 -12.531 -3.217 1.00 95.62 109 ARG A O 1
ATOM 854 N N . ASP A 1 110 ? 13.779 -10.884 -1.701 1.00 96.81 110 ASP A N 1
ATOM 855 C CA . ASP A 1 110 ? 13.869 -11.756 -0.534 1.00 96.81 110 ASP A CA 1
ATOM 856 C C . ASP A 1 110 ? 12.559 -12.552 -0.410 1.00 96.81 110 ASP A C 1
ATOM 858 O O . ASP A 1 110 ? 11.504 -11.928 -0.244 1.00 96.81 110 ASP A O 1
ATOM 862 N N . PRO A 1 111 ? 12.601 -13.896 -0.487 1.00 95.12 111 PRO A N 1
ATOM 863 C CA . PRO A 1 111 ? 11.405 -14.730 -0.400 1.00 95.12 111 PRO A CA 1
ATOM 864 C C . PRO A 1 111 ? 10.687 -14.600 0.949 1.00 95.12 111 PRO A C 1
ATOM 866 O O . PRO A 1 111 ? 9.492 -14.862 1.030 1.00 95.12 111 PRO A O 1
ATOM 869 N N . ASN A 1 112 ? 11.380 -14.159 2.003 1.00 97.38 112 ASN A N 1
ATOM 870 C CA . ASN A 1 112 ? 10.791 -13.971 3.327 1.00 97.38 112 ASN A CA 1
ATOM 871 C C . ASN A 1 112 ? 10.215 -12.562 3.538 1.00 97.38 112 ASN A C 1
ATOM 873 O O . ASN A 1 112 ? 9.631 -12.293 4.588 1.00 97.38 112 ASN A O 1
ATOM 877 N N . ALA A 1 113 ? 10.362 -11.645 2.576 1.00 96.75 113 ALA A N 1
ATOM 878 C CA . ALA A 1 113 ? 9.950 -10.255 2.762 1.00 96.75 113 ALA A CA 1
ATOM 879 C C . ALA A 1 113 ? 8.454 -10.125 3.091 1.00 96.75 113 ALA A C 1
ATOM 881 O O . ALA A 1 113 ? 8.087 -9.308 3.936 1.00 96.75 113 ALA A O 1
ATOM 882 N N . GLU A 1 114 ? 7.604 -10.938 2.460 1.00 95.81 114 GLU A N 1
ATOM 883 C CA . GLU A 1 114 ? 6.154 -10.917 2.675 1.00 95.81 114 GLU A CA 1
ATOM 884 C C . GLU A 1 114 ? 5.785 -11.340 4.101 1.00 95.81 114 GLU A C 1
ATOM 886 O O . GLU A 1 114 ? 5.139 -10.577 4.821 1.00 95.81 114 GLU A O 1
ATOM 891 N N . VAL A 1 115 ? 6.290 -12.487 4.569 1.00 96.56 115 VAL A N 1
ATOM 892 C CA . VAL A 1 115 ? 6.010 -12.967 5.933 1.00 96.56 115 VAL A CA 1
ATOM 893 C C . VAL A 1 115 ? 6.567 -12.023 7.005 1.00 96.56 115 VAL A C 1
ATOM 895 O O . VAL A 1 115 ? 5.926 -11.801 8.036 1.00 96.56 115 VAL A O 1
ATOM 898 N N . LEU A 1 116 ? 7.729 -11.407 6.763 1.00 97.62 116 LEU A N 1
ATOM 899 C CA . LEU A 1 116 ? 8.299 -10.404 7.665 1.00 97.62 116 LEU A CA 1
ATOM 900 C C . LEU A 1 116 ? 7.432 -9.140 7.722 1.00 97.62 116 LEU A C 1
ATOM 902 O O . LEU A 1 116 ? 7.177 -8.619 8.810 1.00 97.62 116 LEU A O 1
ATOM 906 N N . HIS A 1 117 ? 6.932 -8.674 6.575 1.00 96.75 117 HIS A N 1
ATOM 907 C CA . HIS A 1 117 ? 6.016 -7.538 6.521 1.00 96.75 117 HIS A CA 1
ATOM 908 C C . HIS A 1 117 ? 4.703 -7.837 7.253 1.00 96.75 117 HIS A C 1
ATOM 910 O O . HIS A 1 117 ? 4.255 -7.020 8.057 1.00 96.75 117 HIS A O 1
ATOM 916 N N . TRP A 1 118 ? 4.121 -9.024 7.063 1.00 97.38 118 TRP A N 1
ATOM 917 C CA . TRP A 1 118 ? 2.917 -9.434 7.791 1.00 97.38 118 TRP A CA 1
ATOM 918 C C . TRP A 1 118 ? 3.140 -9.439 9.302 1.00 97.38 118 TRP A C 1
ATOM 920 O O . TRP A 1 118 ? 2.310 -8.927 10.058 1.00 97.38 118 TRP A O 1
ATOM 930 N N . LEU A 1 119 ? 4.280 -9.962 9.759 1.00 97.81 119 LEU A N 1
ATOM 931 C CA . LEU A 1 119 ? 4.626 -9.968 11.176 1.00 97.81 119 LEU A CA 1
ATOM 932 C C . LEU A 1 119 ? 4.725 -8.544 11.746 1.00 97.81 119 LEU A C 1
ATOM 934 O O . LEU A 1 119 ? 4.244 -8.295 12.856 1.00 97.81 119 LEU A O 1
ATOM 938 N N . ASP A 1 120 ? 5.313 -7.607 11.003 1.00 97.25 120 ASP A N 1
ATOM 939 C CA . ASP A 1 120 ? 5.366 -6.194 11.386 1.00 97.25 120 ASP A CA 1
ATOM 940 C C . ASP A 1 120 ? 3.967 -5.574 11.472 1.00 97.25 120 ASP A C 1
ATOM 942 O O . ASP A 1 120 ? 3.637 -4.956 12.489 1.00 97.25 120 ASP A O 1
ATOM 946 N N . CYS A 1 121 ? 3.118 -5.789 10.463 1.00 96.38 121 CYS A N 1
ATOM 947 C CA . CYS A 1 121 ? 1.730 -5.323 10.456 1.00 96.38 121 CYS A CA 1
ATOM 948 C C . CYS A 1 121 ? 0.957 -5.838 11.677 1.00 96.38 121 CYS A C 1
ATOM 950 O O . CYS A 1 121 ? 0.295 -5.063 12.369 1.00 96.38 121 CYS A O 1
ATOM 952 N N . LEU A 1 122 ? 1.090 -7.125 12.009 1.00 94.75 122 LEU A N 1
ATOM 953 C CA . LEU A 1 122 ? 0.433 -7.731 13.171 1.00 94.75 122 LEU A CA 1
ATOM 954 C C . LEU A 1 122 ? 0.951 -7.165 14.500 1.00 94.75 122 LEU A C 1
ATOM 956 O O . LEU A 1 122 ? 0.165 -6.916 15.421 1.00 94.75 122 LEU A O 1
ATOM 960 N N . LYS A 1 123 ? 2.264 -6.932 14.622 1.00 94.88 123 LYS A N 1
ATOM 961 C CA . LYS A 1 123 ? 2.856 -6.288 15.807 1.00 94.88 123 LYS A CA 1
ATOM 962 C C . LYS A 1 123 ? 2.319 -4.870 15.985 1.00 94.88 123 LYS A C 1
ATOM 964 O O . LYS A 1 123 ? 1.930 -4.513 17.099 1.00 94.88 123 LYS A O 1
ATOM 969 N N . LEU A 1 124 ? 2.275 -4.082 14.912 1.00 92.75 124 LEU A N 1
ATOM 970 C CA . LEU A 1 124 ? 1.771 -2.709 14.931 1.00 92.75 124 LEU A CA 1
ATOM 971 C C . LEU A 1 124 ? 0.273 -2.664 15.237 1.00 92.75 124 LEU A C 1
ATOM 973 O O . LEU A 1 124 ? -0.147 -1.884 16.090 1.00 92.75 124 LEU A O 1
ATOM 977 N N . ALA A 1 125 ? -0.521 -3.558 14.645 1.00 90.38 125 ALA A N 1
ATOM 978 C CA . ALA A 1 125 ? -1.945 -3.671 14.936 1.00 90.38 125 ALA A CA 1
ATOM 979 C C . ALA A 1 125 ? -2.207 -3.921 16.426 1.00 90.38 125 ALA A C 1
ATOM 981 O O . ALA A 1 125 ? -3.034 -3.240 17.025 1.00 90.38 125 ALA A O 1
ATOM 982 N N . ARG A 1 126 ? -1.458 -4.836 17.051 1.00 89.06 126 ARG A N 1
ATOM 983 C CA . ARG A 1 126 ? -1.626 -5.174 18.474 1.00 89.06 126 ARG A CA 1
ATOM 984 C C . ARG A 1 126 ? -1.107 -4.098 19.426 1.00 89.06 126 ARG A C 1
ATOM 986 O O . ARG A 1 126 ? -1.681 -3.901 20.490 1.00 89.06 126 ARG A O 1
ATOM 993 N N . ARG A 1 127 ? 0.010 -3.447 19.090 1.00 88.25 127 ARG A N 1
ATOM 994 C CA . ARG A 1 127 ? 0.739 -2.570 20.029 1.00 88.25 127 ARG A CA 1
ATOM 995 C C . ARG A 1 127 ? 0.472 -1.083 19.831 1.00 88.25 127 ARG A C 1
ATOM 997 O O . ARG A 1 127 ? 0.629 -0.316 20.779 1.00 88.25 127 ARG A O 1
ATOM 1004 N N . VAL A 1 128 ? 0.119 -0.680 18.613 1.00 86.69 128 VAL A N 1
ATOM 1005 C CA . VAL A 1 128 ? -0.018 0.726 18.218 1.00 86.69 128 VAL A CA 1
ATOM 1006 C C . VAL A 1 128 ? -1.464 1.041 17.865 1.00 86.69 128 VAL A C 1
ATOM 1008 O O . VAL A 1 128 ? -2.033 1.941 18.473 1.00 86.69 128 VAL A O 1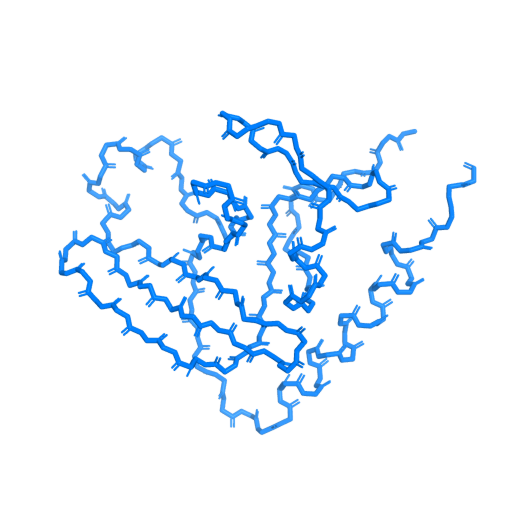
ATOM 1011 N N . TYR A 1 129 ? -2.061 0.304 16.923 1.00 85.50 129 TYR A N 1
ATOM 1012 C CA . TYR A 1 129 ? -3.364 0.680 16.363 1.00 85.50 129 TYR A CA 1
ATOM 1013 C C . TYR A 1 129 ? -4.546 0.255 17.243 1.00 85.50 129 TYR A C 1
ATOM 1015 O O . TYR A 1 129 ? -5.455 1.046 17.437 1.00 85.50 129 TYR A O 1
ATOM 1023 N N . GLY A 1 130 ? -4.519 -0.955 17.811 1.00 76.00 130 GLY A N 1
ATOM 1024 C CA . GLY A 1 130 ? -5.620 -1.521 18.603 1.00 76.00 130 GLY A CA 1
ATOM 1025 C C . GLY A 1 130 ? -5.530 -1.289 20.114 1.00 76.00 130 GLY A C 1
ATOM 1026 O O . GLY A 1 130 ? -6.206 -1.981 20.872 1.00 76.00 130 GLY A O 1
ATOM 1027 N N . ARG A 1 131 ? -4.664 -0.384 20.589 1.00 72.06 131 ARG A N 1
ATOM 1028 C CA . ARG A 1 131 ? -4.538 -0.118 22.030 1.00 72.06 131 ARG A CA 1
ATOM 1029 C C . ARG A 1 131 ? -5.766 0.681 22.503 1.00 72.06 131 ARG A C 1
ATOM 1031 O O . ARG A 1 131 ? -5.984 1.764 21.959 1.00 72.06 131 ARG A O 1
ATOM 1038 N N . PRO A 1 132 ? -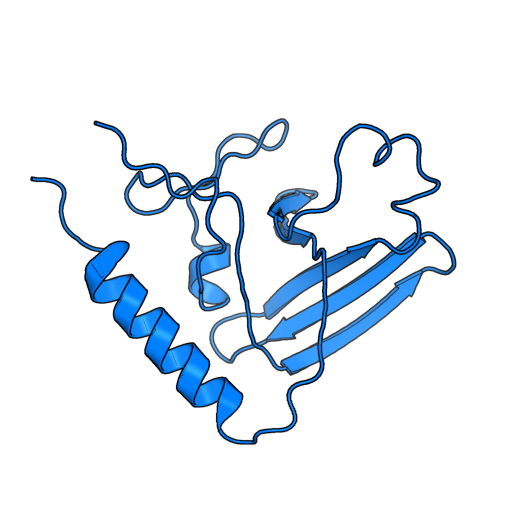6.536 0.200 23.504 1.00 60.03 132 PRO A N 1
ATOM 1039 C CA . PRO A 1 132 ? -7.693 0.926 24.019 1.00 60.03 132 PRO A CA 1
ATOM 1040 C C . PRO A 1 132 ? -7.299 2.325 24.485 1.00 60.03 132 PRO A C 1
ATOM 1042 O O . PRO A 1 132 ? -6.216 2.520 25.046 1.00 60.03 132 PRO A O 1
ATOM 1045 N N . ARG A 1 133 ? -8.185 3.292 24.248 1.00 61.12 133 ARG A N 1
ATOM 1046 C CA . ARG A 1 133 ? -8.030 4.654 24.759 1.00 61.12 133 ARG A CA 1
ATOM 1047 C C . ARG A 1 133 ? -8.126 4.601 26.290 1.00 61.12 133 ARG A C 1
ATOM 1049 O O . ARG A 1 133 ? -9.129 4.119 26.805 1.00 61.12 133 ARG A O 1
ATOM 1056 N N . SER A 1 134 ? -7.066 5.027 26.980 1.00 56.88 134 SER A N 1
ATOM 1057 C CA . SER A 1 134 ? -7.075 5.325 28.421 1.00 56.88 134 SER A CA 1
ATOM 1058 C C . SER A 1 134 ? -7.679 6.694 28.674 1.00 56.88 134 SER A C 1
ATOM 1060 O O . SER A 1 134 ? -7.275 7.606 27.911 1.00 56.88 134 SER A O 1
#

Mean predicted aligned error: 5.34 Å

pLDDT: mean 87.86, std 11.12, range [42.75, 98.06]

Sequence (134 aa):
MDKSLSLVYVKLLAFNLLSLAHSPPDTPTFSRDGISLSHAELLSVVVYHEHKPGRFLKFAVDDGTSCVPCILWLNHATSPYFARQRPQARITSYRGVVQITASSVAVKRDPNAEVLHWLDCLKLARRVYGRPRS

Organism: Eucalyptus grandis (NCBI:txid71139)